Protein AF-A0A928LCC8-F1 (afdb_monomer_lite)

Sequence (93 aa):
MKRKITLAYTAKQTAAEFYRHSEIKGLAEATLKGYRNYLDNFVEWFGADISVEEITTSVLEEYMMFKRKQGVKPVSLWALAGQVLVQLCWRQV

Secondary structure (DSSP, 8-state):
---------BHHHHHHHHHHHHHHTT--HHHHHHHHHHHHHHHHHH-TTSBGGG--HHHHHHHHHHHHHTT--HHHHHHHHHHHHHHHSTT--

Structure (mmCIF, N/CA/C/O backbone):
data_AF-A0A928LCC8-F1
#
_entry.id   AF-A0A928LCC8-F1
#
loop_
_atom_site.group_PDB
_atom_site.id
_atom_site.type_symbol
_atom_site.label_atom_id
_atom_site.label_alt_id
_atom_site.label_comp_id
_atom_site.label_asym_id
_atom_site.label_entity_id
_atom_site.label_seq_id
_atom_site.pdbx_PDB_ins_code
_atom_site.Cartn_x
_atom_site.Cartn_y
_atom_site.Cartn_z
_atom_site.occupancy
_atom_site.B_iso_or_equiv
_atom_site.auth_seq_id
_atom_site.auth_comp_id
_atom_site.auth_asym_id
_atom_site.auth_atom_id
_atom_site.pdbx_PDB_model_num
ATOM 1 N N . MET A 1 1 ? -30.424 5.552 -22.530 1.00 36.97 1 MET A N 1
ATOM 2 C CA . MET A 1 1 ? -29.429 5.821 -21.465 1.00 36.97 1 MET A CA 1
ATOM 3 C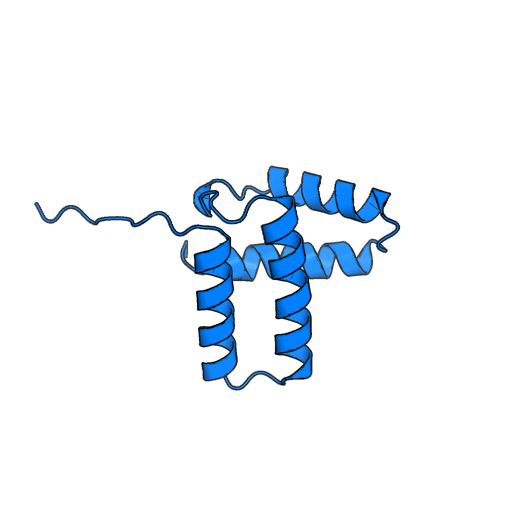 C . MET A 1 1 ? -28.514 4.612 -21.324 1.00 36.97 1 MET A C 1
ATOM 5 O O . MET A 1 1 ? -28.972 3.578 -20.856 1.00 36.97 1 MET A O 1
ATOM 9 N N . LYS A 1 2 ? -27.250 4.695 -21.759 1.00 35.81 2 LYS A N 1
ATOM 10 C CA . LYS A 1 2 ? -26.258 3.657 -21.438 1.00 35.81 2 LYS A CA 1
ATOM 11 C C . LYS A 1 2 ? -25.850 3.874 -19.981 1.00 35.81 2 LYS A C 1
ATOM 13 O O . LYS A 1 2 ? -25.218 4.883 -19.685 1.00 35.81 2 LYS A O 1
ATOM 18 N N . ARG A 1 3 ? -26.258 2.990 -19.066 1.00 34.09 3 ARG A N 1
ATOM 19 C CA . ARG A 1 3 ? -25.704 2.989 -17.706 1.00 34.09 3 ARG A CA 1
ATOM 20 C C . ARG A 1 3 ? -24.206 2.715 -17.858 1.00 34.09 3 ARG A C 1
ATOM 22 O O . ARG A 1 3 ? -23.840 1.641 -18.328 1.00 34.09 3 ARG A O 1
ATOM 29 N N . LYS A 1 4 ? -23.348 3.692 -17.539 1.00 36.75 4 LYS A N 1
ATOM 30 C CA . LYS A 1 4 ? -21.933 3.418 -17.267 1.00 36.75 4 LYS A CA 1
ATOM 31 C C . LYS A 1 4 ? -21.951 2.481 -16.065 1.00 36.75 4 LYS A C 1
ATOM 33 O O . LYS A 1 4 ? -22.280 2.908 -14.965 1.00 36.75 4 LYS A O 1
ATOM 38 N N . ILE A 1 5 ? -21.721 1.195 -16.300 1.00 38.59 5 ILE A N 1
ATOM 39 C CA . ILE A 1 5 ? -21.434 0.263 -15.219 1.00 38.59 5 ILE A CA 1
ATOM 40 C C . ILE A 1 5 ? 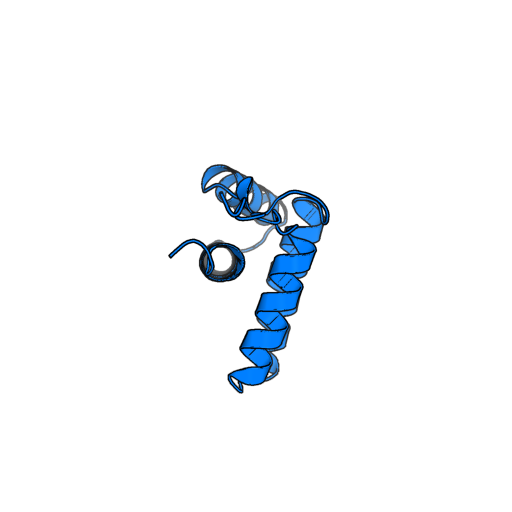-20.036 0.660 -14.756 1.00 38.59 5 ILE A C 1
ATOM 42 O O . ILE A 1 5 ? -19.042 0.264 -15.359 1.00 38.59 5 ILE A O 1
ATOM 46 N N . THR A 1 6 ? -19.957 1.530 -13.755 1.00 46.19 6 THR A N 1
ATOM 47 C CA . THR A 1 6 ? -18.725 1.695 -12.994 1.00 46.19 6 THR A CA 1
ATOM 48 C C . THR A 1 6 ? -18.617 0.419 -12.169 1.00 46.19 6 THR A C 1
ATOM 50 O O . THR A 1 6 ? -19.239 0.297 -11.120 1.00 46.19 6 THR A O 1
ATOM 53 N N . LEU A 1 7 ? -17.965 -0.609 -12.717 1.00 52.03 7 LEU A N 1
ATOM 54 C CA . LEU A 1 7 ? -17.558 -1.758 -11.915 1.00 52.03 7 LEU A CA 1
ATOM 55 C C . LEU A 1 7 ? -16.594 -1.194 -10.872 1.00 52.03 7 LEU A C 1
ATOM 57 O O . LEU A 1 7 ? -15.506 -0.754 -11.238 1.00 52.03 7 LEU A O 1
ATOM 61 N N . ALA A 1 8 ? -17.024 -1.126 -9.615 1.00 64.38 8 ALA A N 1
ATOM 62 C CA . ALA A 1 8 ? -16.133 -0.799 -8.515 1.00 64.38 8 ALA A CA 1
ATOM 63 C C . ALA A 1 8 ? -15.077 -1.911 -8.453 1.00 64.38 8 ALA A C 1
ATOM 65 O O . ALA A 1 8 ? -15.405 -3.068 -8.185 1.00 64.38 8 ALA A O 1
ATOM 66 N N . TYR A 1 9 ? -13.835 -1.588 -8.811 1.00 76.56 9 TYR A N 1
ATOM 67 C CA . TYR A 1 9 ? -12.734 -2.546 -8.761 1.00 76.56 9 TYR A CA 1
ATOM 68 C C . TYR A 1 9 ? -12.363 -2.793 -7.303 1.00 76.56 9 TYR A C 1
ATOM 70 O O . TYR A 1 9 ? -12.260 -1.849 -6.518 1.00 76.56 9 TYR A O 1
ATOM 78 N N . THR A 1 10 ? -12.128 -4.052 -6.941 1.00 85.31 10 THR A N 1
ATOM 79 C CA . THR A 1 10 ? -11.604 -4.365 -5.609 1.00 85.31 10 THR A CA 1
ATOM 80 C C . THR A 1 10 ? -10.124 -4.004 -5.509 1.00 85.31 10 THR A C 1
ATOM 82 O O . THR A 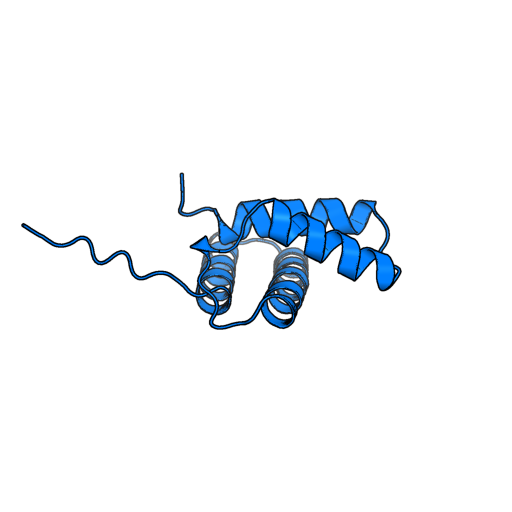1 10 ? -9.420 -3.926 -6.522 1.00 85.31 10 THR A O 1
ATOM 85 N N . ALA A 1 11 ? -9.613 -3.827 -4.290 1.00 80.00 11 ALA A N 1
ATOM 86 C CA . ALA A 1 11 ? -8.193 -3.571 -4.050 1.00 80.00 11 ALA A CA 1
ATOM 87 C C . ALA A 1 11 ? -7.291 -4.629 -4.724 1.00 80.00 11 ALA A C 1
ATOM 89 O O . ALA A 1 11 ? -6.298 -4.284 -5.370 1.00 80.00 11 ALA A O 1
ATOM 90 N N . LYS A 1 12 ? -7.687 -5.910 -4.675 1.00 84.50 12 LYS A N 1
ATOM 91 C CA . LYS A 1 12 ? -6.983 -7.011 -5.352 1.00 84.50 12 LYS A CA 1
ATOM 92 C C . LYS A 1 12 ? -7.005 -6.888 -6.877 1.00 84.50 12 LYS A C 1
ATOM 94 O O . LYS A 1 12 ? -5.981 -7.110 -7.523 1.00 84.50 12 LYS A O 1
ATOM 99 N N . GLN A 1 13 ? -8.156 -6.560 -7.464 1.00 84.12 13 GLN A N 1
ATOM 100 C CA . GLN A 1 13 ? -8.277 -6.409 -8.918 1.00 84.12 13 GLN A CA 1
ATOM 101 C C . GLN A 1 13 ? -7.447 -5.226 -9.421 1.00 84.12 13 GLN A C 1
ATOM 103 O O . GLN A 1 13 ? -6.736 -5.356 -10.417 1.00 84.12 13 GLN A O 1
ATOM 108 N N . THR A 1 14 ? -7.477 -4.106 -8.701 1.00 80.38 14 THR A N 1
ATOM 109 C CA . THR A 1 14 ? -6.692 -2.915 -9.036 1.00 80.38 14 THR A CA 1
ATOM 110 C C . THR A 1 14 ? -5.190 -3.189 -8.938 1.00 80.38 14 THR A C 1
ATOM 112 O O . THR A 1 14 ? -4.444 -2.833 -9.851 1.00 80.38 14 THR A O 1
ATOM 115 N N . ALA A 1 15 ? -4.736 -3.892 -7.893 1.00 81.44 15 ALA A N 1
ATOM 116 C CA . ALA A 1 15 ? -3.335 -4.296 -7.774 1.00 81.44 15 ALA A CA 1
ATOM 117 C C . ALA A 1 15 ? -2.894 -5.191 -8.950 1.00 81.44 15 ALA A C 1
ATOM 119 O O . ALA A 1 15 ? -1.857 -4.945 -9.566 1.00 81.44 15 ALA A O 1
ATOM 120 N N . ALA A 1 16 ? -3.712 -6.180 -9.330 1.00 83.69 16 ALA A N 1
ATOM 121 C CA . ALA A 1 16 ? -3.432 -7.059 -10.467 1.00 83.69 16 ALA A CA 1
ATOM 122 C C . ALA A 1 16 ? -3.338 -6.299 -11.804 1.00 83.69 16 ALA A C 1
ATOM 124 O O . ALA A 1 16 ? -2.425 -6.542 -12.599 1.00 83.69 16 ALA A O 1
ATOM 125 N N . GLU A 1 17 ? -4.251 -5.357 -12.054 1.00 80.88 17 GLU A N 1
ATOM 126 C CA . GLU A 1 17 ? -4.209 -4.516 -13.254 1.00 80.88 17 GLU A CA 1
ATOM 127 C C . GLU A 1 17 ? -2.966 -3.623 -13.293 1.00 80.88 17 GLU A C 1
ATOM 129 O O . GLU A 1 17 ? -2.347 -3.481 -14.353 1.00 80.88 17 GLU A O 1
ATOM 134 N N . PHE A 1 18 ? -2.572 -3.061 -12.148 1.00 78.94 18 PHE A N 1
ATOM 135 C CA . PHE A 1 18 ? -1.365 -2.254 -12.034 1.00 78.94 18 PHE A CA 1
ATOM 136 C C . PHE A 1 18 ? -0.100 -3.054 -12.383 1.00 78.94 18 PHE A C 1
ATOM 138 O O . PHE A 1 18 ? 0.755 -2.553 -13.124 1.00 78.94 18 PHE A O 1
ATOM 145 N N . TYR A 1 19 ? 0.015 -4.306 -11.919 1.00 79.81 19 TYR A N 1
ATOM 146 C CA . TYR A 1 19 ? 1.143 -5.169 -12.289 1.00 79.81 19 TYR A CA 1
ATOM 147 C C . TYR A 1 19 ? 1.195 -5.418 -13.784 1.00 79.81 19 TYR A C 1
ATOM 149 O O . TYR A 1 19 ? 2.227 -5.163 -14.401 1.00 79.81 19 TYR A O 1
ATOM 157 N N . ARG A 1 20 ? 0.067 -5.824 -14.373 1.00 81.38 20 ARG A N 1
ATOM 158 C CA . ARG A 1 20 ? -0.016 -6.084 -15.812 1.00 81.38 20 ARG A CA 1
ATOM 159 C C . ARG A 1 20 ? 0.408 -4.859 -16.627 1.00 81.38 20 ARG A C 1
ATOM 161 O O . ARG A 1 20 ? 1.126 -4.979 -17.613 1.00 81.38 20 ARG A O 1
ATOM 168 N N . HIS A 1 21 ? -0.020 -3.666 -16.216 1.00 78.62 21 HIS A N 1
ATOM 169 C CA . HIS A 1 21 ? 0.359 -2.415 -16.881 1.00 78.62 21 HIS A CA 1
ATOM 170 C C . HIS A 1 21 ? 1.851 -2.099 -16.740 1.00 78.62 21 HIS A C 1
ATOM 172 O O . HIS A 1 21 ? 2.491 -1.645 -17.687 1.00 78.62 21 HIS A O 1
ATOM 178 N N . SER A 1 22 ? 2.415 -2.354 -15.563 1.00 77.62 22 SER A N 1
ATOM 179 C CA . SER A 1 22 ? 3.833 -2.139 -15.274 1.00 77.62 22 SER A CA 1
ATOM 180 C C . SER A 1 22 ? 4.741 -3.103 -16.044 1.00 77.62 22 SER A C 1
ATOM 182 O O . SER A 1 22 ? 5.805 -2.696 -16.512 1.00 77.62 22 SER A O 1
ATOM 184 N N . GLU A 1 23 ? 4.300 -4.348 -16.234 1.00 78.94 23 GLU A N 1
ATOM 185 C CA . GLU A 1 23 ? 4.959 -5.336 -17.096 1.00 78.94 23 GLU A CA 1
ATOM 186 C C . GLU A 1 23 ? 4.951 -4.884 -18.562 1.00 78.94 23 GLU A C 1
ATOM 188 O O . GLU A 1 23 ? 5.997 -4.876 -19.206 1.00 78.94 23 GLU A O 1
ATOM 193 N N . ILE A 1 24 ? 3.806 -4.411 -19.074 1.00 78.75 24 ILE A N 1
ATOM 194 C CA . ILE A 1 24 ? 3.685 -3.883 -20.448 1.00 78.75 24 ILE A CA 1
ATOM 195 C C . ILE A 1 24 ? 4.611 -2.678 -20.675 1.00 78.75 24 ILE A C 1
ATOM 197 O O . ILE A 1 24 ? 5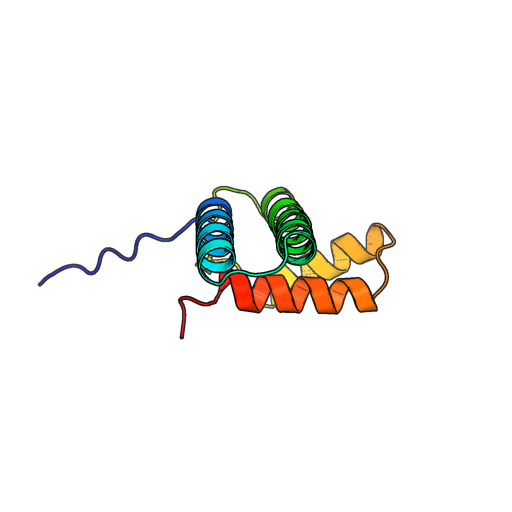.164 -2.514 -21.761 1.00 78.75 24 ILE A O 1
ATOM 201 N N . LYS A 1 25 ? 4.807 -1.838 -19.653 1.00 77.19 25 LYS A N 1
ATOM 202 C CA . LYS A 1 25 ? 5.724 -0.689 -19.705 1.00 77.19 25 LYS A CA 1
ATOM 203 C C . LYS A 1 25 ? 7.208 -1.066 -19.637 1.00 77.19 25 LYS A C 1
ATOM 205 O O . LYS A 1 25 ? 8.045 -0.173 -19.753 1.00 77.19 25 LYS A O 1
ATOM 210 N N . GLY A 1 26 ? 7.542 -2.342 -19.444 1.00 82.69 26 GLY A N 1
ATOM 211 C CA . GLY A 1 26 ? 8.925 -2.814 -19.408 1.00 82.69 26 GLY A CA 1
ATOM 212 C C . GLY A 1 26 ? 9.704 -2.340 -18.181 1.00 82.69 26 GLY A C 1
ATOM 213 O O . GLY A 1 26 ? 10.907 -2.099 -18.278 1.00 82.69 26 GLY A O 1
ATOM 214 N N . LEU A 1 27 ? 9.039 -2.160 -17.033 1.00 80.88 27 LEU A N 1
ATOM 215 C CA . LEU A 1 27 ? 9.748 -1.826 -15.796 1.00 80.88 27 LEU A CA 1
ATOM 216 C C . LEU A 1 27 ? 10.683 -2.964 -15.372 1.00 80.88 27 LEU A C 1
ATOM 218 O O . LEU A 1 27 ? 10.402 -4.140 -15.596 1.00 80.88 27 LEU A O 1
ATOM 222 N N . ALA A 1 28 ? 11.787 -2.605 -14.714 1.00 86.94 28 ALA A N 1
ATOM 223 C CA . ALA A 1 28 ? 12.756 -3.575 -14.222 1.00 86.94 28 ALA A CA 1
ATOM 224 C C . ALA A 1 28 ? 12.109 -4.563 -13.235 1.00 86.94 28 ALA A C 1
ATOM 226 O O . ALA A 1 28 ? 11.309 -4.177 -12.380 1.00 86.94 28 ALA A O 1
ATOM 227 N N . GLU A 1 29 ? 12.517 -5.830 -13.290 1.00 84.44 29 GLU A N 1
ATOM 228 C CA . GLU A 1 29 ? 11.953 -6.899 -12.455 1.00 84.44 29 GLU A CA 1
ATOM 229 C C . GLU A 1 29 ? 12.069 -6.598 -10.952 1.00 84.44 29 GLU A C 1
ATOM 231 O O . GLU A 1 29 ? 11.124 -6.801 -10.191 1.00 84.44 29 GLU A O 1
ATOM 236 N N . ALA A 1 30 ? 13.196 -6.024 -10.519 1.00 80.56 30 ALA A N 1
ATOM 237 C CA . ALA A 1 30 ? 13.389 -5.599 -9.133 1.00 80.56 30 ALA A CA 1
ATOM 238 C C . ALA A 1 30 ? 12.350 -4.549 -8.691 1.00 80.56 30 ALA A C 1
ATOM 240 O O . ALA A 1 30 ? 11.866 -4.587 -7.558 1.00 80.56 30 ALA A O 1
ATOM 241 N N . THR A 1 31 ? 11.970 -3.642 -9.592 1.00 80.44 31 THR A N 1
ATOM 242 C CA . THR A 1 31 ? 10.932 -2.632 -9.358 1.00 80.44 31 THR A CA 1
ATOM 243 C C . THR A 1 31 ? 9.552 -3.279 -9.278 1.00 80.44 31 THR A C 1
ATOM 245 O O . THR A 1 31 ? 8.814 -3.009 -8.332 1.00 80.44 31 THR A O 1
ATOM 248 N N . LEU A 1 32 ? 9.231 -4.187 -10.206 1.00 78.88 32 LEU A N 1
ATOM 249 C CA . LEU A 1 32 ? 7.977 -4.950 -10.194 1.00 78.88 32 LEU A CA 1
ATOM 250 C C . LEU A 1 32 ? 7.824 -5.767 -8.907 1.00 78.88 32 LEU A C 1
ATOM 252 O O . LEU A 1 32 ? 6.753 -5.778 -8.305 1.00 78.88 32 LEU A O 1
ATOM 256 N N . LYS A 1 33 ? 8.907 -6.397 -8.439 1.00 83.44 33 LYS A N 1
ATOM 257 C CA . LYS A 1 33 ? 8.941 -7.143 -7.176 1.00 83.44 33 LYS A CA 1
ATOM 258 C C . LYS A 1 33 ? 8.706 -6.239 -5.965 1.00 83.44 33 LYS A C 1
ATOM 260 O O . LYS A 1 33 ? 7.977 -6.621 -5.052 1.00 83.44 33 LYS A O 1
ATOM 265 N N . GLY A 1 34 ? 9.295 -5.042 -5.961 1.00 81.56 34 GLY A N 1
ATOM 266 C CA . GLY A 1 34 ? 9.043 -4.035 -4.930 1.00 81.56 34 GLY A CA 1
ATOM 267 C C . GLY A 1 34 ? 7.566 -3.646 -4.879 1.00 81.56 34 GLY A C 1
ATOM 268 O O . GLY A 1 34 ? 6.942 -3.736 -3.824 1.00 81.56 34 GLY A O 1
ATOM 269 N N .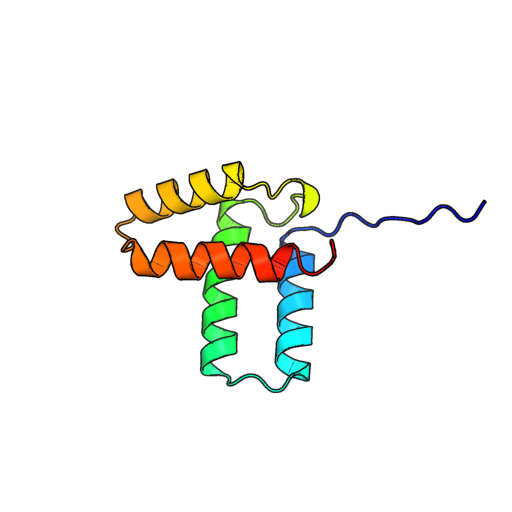 TYR A 1 35 ? 6.984 -3.314 -6.033 1.00 79.19 35 TYR A N 1
ATOM 270 C CA . TYR A 1 35 ? 5.557 -3.013 -6.138 1.00 79.19 35 TYR A CA 1
ATOM 271 C C . TYR A 1 35 ? 4.686 -4.187 -5.707 1.00 79.19 35 TYR A C 1
ATOM 273 O O . TYR A 1 35 ? 3.667 -3.964 -5.056 1.00 79.19 35 TYR A O 1
ATOM 281 N N . ARG A 1 36 ? 5.085 -5.427 -6.037 1.00 82.31 36 ARG A N 1
ATOM 282 C CA . ARG A 1 36 ? 4.392 -6.651 -5.610 1.00 82.31 36 ARG A CA 1
ATOM 283 C C . ARG A 1 36 ? 4.233 -6.692 -4.108 1.00 82.31 36 ARG A C 1
ATOM 285 O O . ARG A 1 36 ? 3.127 -6.643 -3.586 1.00 82.31 36 ARG A O 1
ATOM 292 N N . ASN A 1 37 ? 5.365 -6.628 -3.428 1.00 83.56 37 ASN A N 1
ATOM 293 C CA . ASN A 1 37 ? 5.384 -6.656 -1.980 1.00 83.56 37 ASN A CA 1
ATOM 294 C C . ASN A 1 37 ? 4.576 -5.509 -1.363 1.00 83.56 37 ASN A C 1
ATOM 296 O O . ASN A 1 37 ? 3.909 -5.721 -0.356 1.00 83.56 37 ASN A O 1
ATOM 300 N N . TYR A 1 38 ? 4.627 -4.296 -1.914 1.00 80.44 38 TYR A N 1
ATOM 301 C CA . TYR A 1 38 ? 3.936 -3.159 -1.308 1.00 80.44 38 TYR A CA 1
ATOM 302 C C . TYR A 1 38 ? 2.415 -3.218 -1.435 1.00 80.44 38 TYR A C 1
ATOM 304 O O . TYR A 1 38 ? 1.742 -2.999 -0.424 1.00 80.44 38 TYR A O 1
ATOM 312 N N . LEU A 1 39 ? 1.875 -3.536 -2.619 1.00 81.38 39 LEU A N 1
ATOM 313 C CA . LEU A 1 39 ? 0.421 -3.637 -2.766 1.00 81.38 39 LEU A CA 1
ATOM 314 C C . LEU A 1 39 ? -0.107 -4.917 -2.125 1.00 81.38 39 LEU A C 1
ATOM 316 O O . LEU A 1 39 ? -1.135 -4.829 -1.475 1.00 81.38 39 LEU A O 1
ATOM 320 N N . ASP A 1 40 ? 0.592 -6.055 -2.196 1.00 85.06 40 ASP A N 1
ATOM 321 C CA . ASP A 1 40 ? 0.132 -7.288 -1.534 1.00 85.06 40 ASP A CA 1
ATOM 322 C C . ASP A 1 40 ? -0.007 -7.079 -0.016 1.00 85.06 40 ASP A C 1
ATOM 324 O O . ASP A 1 40 ? -1.052 -7.378 0.557 1.00 85.06 40 ASP A O 1
ATOM 328 N N . ASN A 1 41 ? 0.989 -6.451 0.624 1.00 86.00 41 ASN A N 1
ATOM 329 C CA . ASN A 1 41 ? 0.926 -6.100 2.048 1.00 86.00 41 ASN A CA 1
ATOM 330 C C . ASN A 1 41 ? -0.218 -5.131 2.381 1.00 86.00 41 ASN A C 1
ATOM 332 O O . ASN A 1 41 ? -0.781 -5.191 3.475 1.00 86.00 41 ASN A O 1
ATOM 336 N N . PHE A 1 42 ? -0.510 -4.188 1.482 1.00 85.62 42 PHE A N 1
ATOM 337 C CA . PHE A 1 42 ? -1.603 -3.240 1.678 1.00 85.62 42 PHE A CA 1
ATOM 338 C C . PHE A 1 42 ? -2.959 -3.925 1.502 1.00 85.62 42 PHE A C 1
ATOM 340 O O . PHE A 1 42 ? -3.823 -3.763 2.350 1.00 85.62 42 PHE A O 1
ATOM 347 N N . VAL A 1 43 ? -3.127 -4.718 0.444 1.00 86.31 43 VAL A N 1
ATOM 348 C CA . VAL A 1 43 ? -4.349 -5.466 0.123 1.00 86.31 43 VAL A CA 1
ATOM 349 C C . VAL A 1 43 ? -4.673 -6.480 1.222 1.00 86.31 43 VAL A C 1
ATOM 351 O O . VAL A 1 43 ? -5.838 -6.633 1.574 1.00 86.31 43 VAL A O 1
ATOM 354 N N . GLU A 1 44 ? -3.663 -7.136 1.796 1.00 89.94 44 GLU A N 1
ATOM 355 C CA . GLU A 1 44 ? -3.831 -8.046 2.934 1.00 89.94 44 GLU A CA 1
ATOM 356 C C . GLU A 1 44 ? -4.322 -7.314 4.192 1.00 89.94 44 GLU A C 1
ATOM 358 O O . GLU A 1 44 ? -5.214 -7.805 4.878 1.00 89.94 44 GLU A O 1
ATOM 363 N N . TRP A 1 45 ? -3.772 -6.131 4.482 1.00 90.06 45 TRP A N 1
ATOM 364 C CA . TRP A 1 45 ? -4.177 -5.325 5.637 1.00 90.06 45 TRP A CA 1
ATOM 365 C C . TRP A 1 45 ? -5.549 -4.664 5.451 1.00 90.06 45 TRP A C 1
ATOM 367 O O . TRP A 1 45 ? -6.359 -4.664 6.374 1.00 90.06 45 TRP A O 1
ATOM 377 N N . PHE A 1 46 ? -5.791 -4.087 4.274 1.00 87.06 46 PHE A N 1
ATOM 378 C CA . PHE A 1 46 ? -6.999 -3.332 3.959 1.00 87.06 46 PHE A CA 1
ATOM 379 C C . PHE A 1 46 ? -8.190 -4.264 3.739 1.00 87.06 46 PHE A C 1
ATOM 381 O O . PHE A 1 46 ? -9.267 -4.010 4.257 1.00 87.06 46 PHE A O 1
ATOM 388 N N . GLY A 1 47 ? -7.980 -5.369 3.021 1.00 87.50 47 GLY A N 1
ATOM 389 C CA . GLY A 1 47 ? -9.015 -6.319 2.629 1.00 87.50 47 GLY A CA 1
ATOM 390 C C . GLY A 1 47 ? -9.104 -6.450 1.110 1.00 87.50 47 GLY A C 1
ATOM 391 O O . GLY A 1 47 ? -9.352 -5.484 0.389 1.00 87.50 47 GLY A O 1
ATOM 392 N N . ALA A 1 48 ? -8.926 -7.674 0.610 1.00 85.00 48 ALA A N 1
ATOM 393 C CA . ALA A 1 48 ? -8.814 -7.952 -0.823 1.00 85.00 48 ALA A CA 1
ATOM 394 C C . ALA A 1 48 ? -10.059 -7.591 -1.646 1.00 85.00 48 ALA A C 1
ATOM 396 O O . ALA A 1 48 ? -9.932 -7.181 -2.805 1.00 85.00 48 ALA A O 1
ATOM 397 N N . ASP A 1 49 ? -11.233 -7.744 -1.039 1.00 86.94 49 ASP A N 1
ATOM 398 C CA . ASP A 1 49 ? -12.533 -7.580 -1.688 1.00 86.94 49 ASP A CA 1
ATOM 399 C C . ASP A 1 49 ? -13.168 -6.208 -1.418 1.00 86.94 49 ASP A C 1
ATOM 401 O O . ASP A 1 49 ? -14.258 -5.930 -1.915 1.00 86.94 49 ASP A O 1
ATOM 405 N N . ILE A 1 50 ? -12.482 -5.334 -0.670 1.00 84.19 50 ILE A N 1
ATOM 406 C CA . ILE A 1 50 ? -12.940 -3.963 -0.432 1.00 84.19 50 ILE A CA 1
ATOM 407 C C . ILE A 1 50 ? -12.771 -3.138 -1.708 1.00 84.19 50 ILE A C 1
ATOM 409 O O . ILE A 1 50 ? -11.805 -3.308 -2.465 1.00 84.19 50 ILE A O 1
ATOM 413 N N . SER A 1 51 ? -13.732 -2.247 -1.955 1.00 84.56 51 SER A N 1
ATOM 414 C CA . SER A 1 51 ? -13.705 -1.332 -3.092 1.00 84.56 51 SER A CA 1
ATOM 415 C C . SER A 1 51 ? -12.493 -0.405 -3.022 1.00 84.56 51 SER A C 1
ATOM 417 O O . SER A 1 51 ? -12.184 0.172 -1.981 1.00 84.56 51 SER A O 1
ATOM 419 N N . VAL A 1 52 ? -11.832 -0.194 -4.161 1.00 78.56 52 VAL A N 1
ATOM 420 C CA . VAL A 1 52 ? -10.735 0.778 -4.279 1.00 78.56 52 VAL A CA 1
ATOM 421 C C . VAL A 1 52 ? -11.198 2.213 -3.986 1.00 78.56 52 VAL A C 1
ATOM 423 O O . VAL A 1 52 ? -10.395 3.047 -3.583 1.00 78.56 52 VAL A O 1
ATOM 426 N N . GLU A 1 53 ? -12.492 2.506 -4.147 1.00 81.69 53 GLU A N 1
ATOM 427 C CA . GLU A 1 53 ? -13.073 3.825 -3.853 1.00 81.69 53 GLU A CA 1
ATOM 428 C C . GLU A 1 53 ? -13.067 4.158 -2.354 1.00 81.69 53 GLU A C 1
ATOM 430 O O . GLU A 1 53 ? -13.145 5.325 -1.980 1.00 81.69 53 GLU A O 1
ATOM 435 N N . GLU A 1 54 ? -12.932 3.148 -1.494 1.00 82.75 54 GLU A N 1
ATOM 436 C CA . GLU A 1 54 ? -12.822 3.326 -0.044 1.00 82.75 54 GLU A CA 1
ATOM 437 C C . GLU A 1 54 ? -11.392 3.688 0.393 1.00 82.75 54 GLU A C 1
ATOM 439 O O . GLU A 1 54 ? -11.164 4.059 1.546 1.00 82.75 54 GLU A O 1
ATOM 444 N N . ILE A 1 55 ? -10.416 3.633 -0.522 1.00 79.31 55 ILE A N 1
ATOM 445 C CA . ILE A 1 55 ? -9.033 4.027 -0.249 1.00 79.31 55 ILE A CA 1
ATOM 446 C C . ILE A 1 55 ? -8.948 5.553 -0.238 1.00 79.31 55 ILE A C 1
ATOM 448 O O . ILE A 1 55 ? -8.776 6.214 -1.262 1.00 79.31 55 ILE A O 1
ATOM 452 N N . THR A 1 56 ? -9.054 6.115 0.960 1.00 81.12 56 THR A N 1
ATOM 453 C CA . THR A 1 56 ? -8.892 7.549 1.219 1.00 81.12 56 THR A CA 1
ATOM 454 C C . THR A 1 56 ? -7.503 7.864 1.772 1.00 81.12 56 THR A C 1
ATOM 456 O O . THR A 1 56 ? -6.765 6.980 2.209 1.00 81.12 56 THR A O 1
ATOM 459 N N . THR A 1 57 ? -7.154 9.151 1.836 1.00 78.94 57 THR A N 1
ATOM 460 C CA . THR A 1 57 ? -5.941 9.607 2.534 1.00 78.94 57 THR A CA 1
ATOM 461 C C . THR A 1 57 ? -5.895 9.118 3.986 1.00 78.94 57 THR A C 1
ATOM 463 O O . THR A 1 57 ? -4.846 8.662 4.429 1.00 78.94 57 THR A O 1
ATOM 466 N N . SER A 1 58 ? -7.032 9.114 4.696 1.00 83.25 58 SER A N 1
ATOM 467 C CA . SER A 1 58 ? -7.120 8.629 6.086 1.00 83.25 58 SER A CA 1
ATOM 468 C C . SER A 1 58 ? -6.753 7.150 6.206 1.00 83.25 58 SER A C 1
ATOM 470 O O . SER A 1 58 ? -5.954 6.775 7.058 1.00 83.25 58 SER A O 1
ATOM 472 N N . VAL A 1 59 ? -7.260 6.307 5.300 1.00 85.00 59 VAL A N 1
ATOM 473 C CA . VAL A 1 59 ? -6.932 4.868 5.263 1.00 85.00 59 VAL A CA 1
ATOM 474 C C . VAL A 1 59 ? -5.428 4.648 5.094 1.00 85.00 59 VAL A C 1
ATOM 476 O O . VAL A 1 59 ? -4.836 3.748 5.690 1.00 85.00 59 VAL A O 1
ATOM 479 N N . LEU A 1 60 ? -4.776 5.489 4.296 1.00 82.00 60 LEU A N 1
ATOM 480 C CA . LEU A 1 60 ? -3.340 5.390 4.059 1.00 82.00 60 LEU A CA 1
ATOM 481 C C . LEU A 1 60 ? -2.524 5.887 5.251 1.00 82.00 60 LEU A C 1
ATOM 483 O O . LEU A 1 60 ? -1.484 5.308 5.559 1.00 82.00 60 LEU A O 1
ATOM 487 N N . GLU A 1 61 ? -2.994 6.917 5.950 1.00 83.62 61 GLU A N 1
ATOM 488 C CA . GLU A 1 61 ? -2.408 7.365 7.214 1.00 83.62 61 GLU A CA 1
ATOM 489 C C . GLU A 1 61 ? -2.506 6.280 8.293 1.00 83.62 61 GLU A C 1
ATOM 491 O O . GLU A 1 61 ? -1.511 5.982 8.962 1.00 83.62 61 GLU A O 1
ATOM 496 N N . GLU A 1 62 ? -3.656 5.612 8.401 1.00 88.94 62 GLU A N 1
ATOM 497 C CA . GLU A 1 62 ? -3.858 4.467 9.291 1.00 88.94 62 GLU A CA 1
ATOM 498 C C . GLU A 1 62 ? -2.911 3.313 8.952 1.00 88.94 62 GLU A C 1
ATOM 500 O O . GLU A 1 62 ? -2.251 2.759 9.840 1.00 88.94 62 GLU A O 1
ATOM 505 N N . TYR A 1 63 ? -2.762 2.999 7.664 1.00 86.44 63 TYR A N 1
ATOM 506 C CA . TYR A 1 63 ? -1.823 1.982 7.205 1.00 86.44 63 TYR A CA 1
ATOM 507 C C . TYR A 1 63 ? -0.366 2.343 7.529 1.00 86.44 63 TYR A C 1
ATOM 509 O O . TYR A 1 63 ? 0.405 1.505 8.013 1.00 86.44 63 TYR A O 1
ATOM 517 N N . MET A 1 64 ? 0.028 3.605 7.331 1.00 84.94 64 MET A N 1
ATOM 518 C CA . MET A 1 64 ? 1.361 4.090 7.701 1.00 84.94 64 MET A CA 1
ATOM 519 C C . MET A 1 64 ? 1.597 3.985 9.209 1.00 84.94 64 MET A C 1
ATOM 521 O O . MET A 1 64 ? 2.671 3.551 9.637 1.00 84.94 64 MET A O 1
ATOM 525 N N . MET A 1 65 ? 0.602 4.329 10.029 1.00 88.06 65 MET A N 1
ATOM 526 C CA . MET A 1 65 ? 0.671 4.160 11.480 1.00 88.06 65 MET A CA 1
ATOM 527 C C . MET A 1 65 ? 0.812 2.688 11.877 1.00 88.06 65 MET A C 1
ATOM 529 O O . MET A 1 65 ? 1.633 2.368 12.740 1.00 88.06 65 MET A O 1
ATOM 533 N N . PHE A 1 66 ? 0.062 1.788 11.239 1.00 88.88 66 PHE A N 1
ATOM 534 C CA . PHE A 1 66 ? 0.168 0.346 11.447 1.00 88.88 66 PHE A CA 1
ATOM 535 C C . PHE A 1 66 ? 1.584 -0.165 11.143 1.00 88.88 66 PHE A C 1
ATOM 537 O O . PHE A 1 66 ? 2.215 -0.791 11.997 1.00 88.88 66 PHE A O 1
ATOM 544 N N . LYS A 1 67 ? 2.145 0.177 9.978 1.00 85.56 67 LYS A N 1
ATOM 545 C CA . LYS A 1 67 ? 3.510 -0.224 9.600 1.00 85.56 67 LYS A CA 1
ATOM 546 C C . LYS A 1 67 ? 4.583 0.417 10.487 1.00 85.56 67 LYS A C 1
ATOM 548 O O . LYS A 1 67 ? 5.577 -0.234 10.811 1.00 85.56 67 LYS A O 1
ATOM 553 N N . ARG A 1 68 ? 4.370 1.645 10.970 1.00 84.81 68 ARG A N 1
ATOM 554 C CA . ARG A 1 68 ? 5.251 2.278 11.966 1.00 84.81 68 ARG A CA 1
ATOM 555 C C . ARG A 1 68 ? 5.277 1.495 13.279 1.00 84.81 68 ARG A C 1
ATOM 557 O O . ARG A 1 68 ? 6.355 1.307 13.838 1.00 84.81 68 ARG A O 1
ATOM 564 N N . LYS A 1 69 ? 4.127 1.000 13.754 1.00 88.69 69 LYS A N 1
ATOM 565 C CA . LYS A 1 69 ? 4.057 0.122 14.939 1.00 88.69 69 LYS A CA 1
ATOM 566 C C . LYS A 1 69 ? 4.787 -1.211 14.725 1.00 88.69 69 LYS A C 1
ATOM 568 O O . LYS A 1 69 ? 5.303 -1.765 15.686 1.00 88.69 69 LYS A O 1
ATOM 573 N N . GLN A 1 70 ? 4.896 -1.684 13.481 1.00 86.19 70 GLN A N 1
ATOM 574 C CA . GLN A 1 70 ? 5.704 -2.855 13.105 1.00 86.19 70 GLN A CA 1
ATOM 575 C C . GLN A 1 70 ? 7.211 -2.554 12.952 1.00 86.19 70 GLN A C 1
ATOM 577 O O . GLN A 1 70 ? 7.976 -3.433 12.566 1.00 86.19 70 GLN A O 1
ATOM 582 N N . GLY A 1 71 ? 7.660 -1.325 13.236 1.00 86.12 71 GLY A N 1
ATOM 583 C CA . GLY A 1 71 ? 9.074 -0.943 13.166 1.00 86.12 71 GLY A CA 1
ATOM 584 C C . GLY A 1 71 ? 9.564 -0.528 11.774 1.00 86.12 71 GLY A C 1
ATOM 585 O O . GLY A 1 71 ? 10.768 -0.362 11.574 1.00 86.12 71 GLY A O 1
ATOM 586 N N . VAL A 1 72 ? 8.664 -0.324 10.805 1.00 82.88 72 VAL A N 1
ATOM 587 C CA . VAL A 1 72 ? 9.041 0.161 9.469 1.00 82.88 72 VAL A CA 1
ATOM 588 C C . VAL A 1 72 ? 9.496 1.622 9.549 1.00 82.88 72 VAL A C 1
ATOM 590 O O . VAL A 1 72 ? 8.824 2.474 10.135 1.00 82.88 72 VAL A O 1
ATOM 593 N N . LYS A 1 73 ? 10.655 1.924 8.948 1.00 78.69 73 LYS A N 1
ATOM 594 C CA . LYS A 1 73 ? 11.243 3.270 8.974 1.00 78.69 73 LYS A CA 1
ATOM 595 C C . LYS A 1 73 ? 10.390 4.273 8.179 1.00 78.69 73 LYS A C 1
ATOM 597 O O . LYS A 1 73 ? 9.908 3.927 7.101 1.00 78.69 73 LYS A O 1
ATOM 602 N N . PRO A 1 74 ? 10.294 5.543 8.618 1.00 61.81 74 PRO A N 1
ATOM 603 C CA . PRO A 1 74 ? 9.474 6.565 7.960 1.00 61.81 74 PRO A CA 1
ATOM 604 C C . PRO A 1 74 ? 9.749 6.757 6.463 1.00 61.81 74 PRO A C 1
ATOM 606 O O . PRO A 1 74 ? 8.812 6.908 5.690 1.00 61.81 74 PRO A O 1
ATOM 609 N N . VAL A 1 75 ? 11.014 6.695 6.026 1.00 62.53 75 VAL A N 1
ATOM 610 C CA . VAL A 1 75 ? 11.375 6.850 4.601 1.00 62.53 75 VAL A CA 1
ATOM 611 C C . VAL A 1 75 ? 10.752 5.756 3.725 1.00 62.53 75 VAL A C 1
ATOM 613 O O . VAL A 1 75 ? 10.333 6.015 2.601 1.00 62.53 75 VAL A O 1
ATOM 616 N N . SER A 1 76 ? 10.634 4.542 4.267 1.00 66.44 76 SER A N 1
ATOM 617 C CA . SER A 1 76 ? 9.990 3.414 3.601 1.00 66.44 76 SER A CA 1
ATOM 618 C C . SER A 1 76 ? 8.471 3.572 3.581 1.00 66.44 76 SER A C 1
ATOM 620 O O . SER A 1 76 ? 7.851 3.132 2.626 1.00 66.44 76 SER A O 1
ATOM 622 N N . LEU A 1 77 ? 7.877 4.241 4.576 1.00 58.97 77 LEU A N 1
ATOM 623 C CA . LEU A 1 77 ? 6.433 4.502 4.644 1.00 58.97 77 LEU A CA 1
ATOM 624 C C . LEU A 1 77 ? 5.973 5.526 3.604 1.00 58.97 77 LEU A C 1
ATOM 626 O O . LEU A 1 77 ? 4.947 5.316 2.970 1.00 58.97 77 LEU A O 1
ATOM 630 N N . TRP A 1 78 ? 6.742 6.593 3.381 1.00 57.59 78 TRP A N 1
ATOM 631 C CA . TRP A 1 78 ? 6.412 7.604 2.369 1.00 57.59 78 TRP A CA 1
ATOM 632 C C . TRP A 1 78 ? 6.539 7.068 0.941 1.00 57.59 78 TRP A C 1
ATOM 634 O O . TRP A 1 78 ? 5.684 7.341 0.100 1.00 57.59 78 TRP A O 1
ATOM 644 N N . ALA A 1 79 ? 7.563 6.248 0.678 1.00 61.69 79 ALA A N 1
ATOM 645 C CA . ALA A 1 79 ? 7.692 5.540 -0.594 1.00 61.69 79 ALA A CA 1
ATOM 646 C C . ALA A 1 79 ? 6.525 4.561 -0.823 1.00 61.69 79 ALA A C 1
ATOM 648 O O . ALA A 1 79 ? 6.022 4.454 -1.937 1.00 61.69 79 ALA A O 1
ATOM 649 N N . LEU A 1 80 ? 6.073 3.889 0.237 1.00 62.53 80 LEU A N 1
ATOM 650 C CA . LEU A 1 80 ? 4.976 2.923 0.230 1.00 62.53 80 LEU A CA 1
ATOM 651 C C . LEU A 1 80 ? 3.612 3.598 0.021 1.00 62.53 80 LEU A C 1
ATOM 653 O O . LEU A 1 80 ? 2.882 3.214 -0.882 1.00 62.53 80 LEU A O 1
ATOM 657 N N . ALA A 1 81 ? 3.292 4.641 0.789 1.00 58.94 81 ALA A N 1
ATOM 658 C CA . ALA A 1 81 ? 2.032 5.375 0.681 1.00 58.94 81 ALA A CA 1
ATOM 659 C C . ALA A 1 81 ? 1.908 6.125 -0.652 1.00 58.94 81 ALA A C 1
ATOM 661 O O . ALA A 1 81 ? 0.858 6.071 -1.289 1.00 58.94 81 ALA A O 1
ATOM 662 N N . GLY A 1 82 ? 2.992 6.760 -1.115 1.00 60.56 82 GLY A N 1
ATOM 663 C CA . GLY A 1 82 ? 3.025 7.416 -2.421 1.00 60.56 82 GLY A CA 1
ATOM 664 C C . GLY A 1 82 ? 2.838 6.430 -3.575 1.00 60.56 82 GLY A C 1
ATOM 665 O O . GLY A 1 82 ? 2.147 6.740 -4.542 1.00 60.56 82 GLY A O 1
ATOM 666 N N . GLN A 1 83 ? 3.390 5.219 -3.459 1.00 65.75 83 GLN A N 1
ATOM 667 C CA . GLN A 1 83 ? 3.170 4.169 -4.449 1.00 65.75 83 GLN A CA 1
ATOM 668 C C . GLN A 1 83 ? 1.742 3.630 -4.389 1.00 65.75 83 GLN A C 1
ATOM 670 O O . GLN A 1 83 ? 1.084 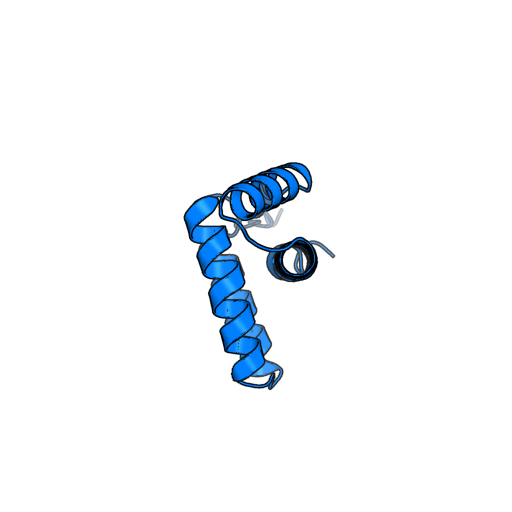3.623 -5.416 1.00 65.75 83 GLN A O 1
ATOM 675 N N . VAL A 1 84 ? 1.202 3.292 -3.220 1.00 63.53 84 VAL A N 1
ATOM 676 C CA . VAL A 1 84 ? -0.187 2.808 -3.103 1.00 63.53 84 VAL A CA 1
ATOM 677 C C . VAL A 1 84 ? -1.190 3.830 -3.674 1.00 63.53 84 VAL A C 1
ATOM 679 O O . VAL A 1 84 ? -2.052 3.447 -4.462 1.00 63.53 84 VAL A O 1
ATOM 682 N N . LEU A 1 85 ? -1.024 5.129 -3.382 1.00 61.53 85 LEU A N 1
ATOM 683 C CA . LEU A 1 85 ? -1.855 6.214 -3.935 1.00 61.53 85 LEU A CA 1
ATOM 684 C C . LEU A 1 85 ? -1.776 6.327 -5.450 1.00 61.53 85 LEU A C 1
ATOM 686 O O . LEU A 1 85 ? -2.796 6.295 -6.133 1.00 61.53 85 LEU A O 1
ATOM 690 N N . VAL A 1 86 ? -0.565 6.472 -5.989 1.00 61.50 86 VAL A N 1
ATOM 691 C CA . VAL A 1 86 ? -0.378 6.652 -7.433 1.00 61.50 86 VAL A CA 1
ATOM 692 C C . VAL A 1 86 ? -0.849 5.418 -8.197 1.00 61.50 86 VAL A C 1
ATOM 694 O O . VAL A 1 86 ? -1.310 5.546 -9.323 1.00 61.50 86 VAL A O 1
ATOM 697 N N . GLN A 1 87 ? -0.742 4.230 -7.603 1.00 65.06 87 GLN A N 1
ATOM 698 C CA . GLN A 1 87 ? -0.941 2.959 -8.295 1.00 65.06 87 GLN A CA 1
ATOM 699 C C . GLN A 1 87 ? -2.385 2.454 -8.222 1.00 65.06 87 GLN A C 1
ATOM 701 O O . GLN A 1 87 ? -2.865 1.894 -9.206 1.00 65.06 87 GLN A O 1
ATOM 706 N N . LEU A 1 88 ? -3.096 2.686 -7.111 1.00 61.81 88 LEU A N 1
ATOM 707 C CA . LEU A 1 88 ? -4.503 2.293 -6.964 1.00 61.81 88 LEU A CA 1
ATOM 708 C C . LEU A 1 88 ? -5.474 3.384 -7.443 1.00 61.81 88 LEU A C 1
ATOM 710 O O . LEU A 1 88 ? -6.542 3.061 -7.961 1.00 61.81 88 LEU A O 1
ATOM 714 N N . CYS A 1 89 ? -5.086 4.662 -7.372 1.00 59.47 89 CYS A N 1
ATOM 715 C CA . CYS A 1 89 ? -5.933 5.781 -7.801 1.00 59.47 89 CYS A CA 1
ATOM 716 C C . CYS A 1 89 ? -5.654 6.261 -9.241 1.00 59.47 89 CYS A C 1
ATOM 718 O O . CYS A 1 89 ? -6.322 7.183 -9.706 1.00 59.47 89 CYS A O 1
ATOM 720 N N . TRP A 1 90 ? -4.736 5.620 -9.988 1.00 53.97 90 TRP A N 1
ATOM 721 C CA . TRP A 1 90 ? -4.371 5.971 -11.381 1.00 53.97 90 TRP A CA 1
ATOM 722 C C . TRP A 1 90 ? -5.568 6.039 -12.353 1.00 53.97 90 TRP A C 1
ATOM 724 O O . TRP A 1 90 ? -5.468 6.638 -13.418 1.00 53.97 90 TRP A O 1
ATOM 734 N N . ARG A 1 91 ? -6.709 5.424 -12.019 1.00 49.81 91 ARG A N 1
ATOM 735 C CA . ARG A 1 91 ? -7.935 5.463 -12.836 1.00 49.81 91 ARG A CA 1
ATOM 736 C C . ARG A 1 91 ? -8.871 6.644 -12.567 1.00 49.81 91 ARG A C 1
ATOM 738 O O . ARG A 1 91 ? -9.842 6.785 -13.304 1.00 49.81 91 ARG A O 1
ATOM 745 N N . GLN A 1 92 ? -8.632 7.444 -11.528 1.00 47.66 92 GLN A N 1
ATOM 746 C CA . GLN A 1 92 ? -9.517 8.558 -11.162 1.00 47.66 92 GLN A CA 1
ATOM 747 C C . GLN A 1 92 ? -9.135 9.904 -11.810 1.00 47.66 92 GLN A C 1
ATOM 749 O O . GLN A 1 92 ? -9.787 10.907 -11.523 1.00 47.66 92 GLN A O 1
ATOM 754 N N . VAL A 1 93 ? -8.126 9.932 -12.692 1.00 39.47 93 VAL A N 1
ATOM 755 C CA . VAL A 1 93 ? -7.678 11.129 -13.432 1.00 39.47 93 VAL A CA 1
ATOM 756 C C . VAL A 1 93 ? -7.807 10.915 -14.935 1.00 39.47 93 VAL A C 1
ATOM 758 O O . VAL A 1 93 ? -7.407 9.825 -15.406 1.00 39.47 93 VAL A O 1
#

Foldseek 3Di:
DPPPPPPQAFLQRLLVVLLVVCVVVVDDPVVSVVSVVLSVVLCVVVPRGHGLVPDDPVSLVVVLVVVVVVVDDPVVSVVSSVSSCCRSCVVVD

pLDDT: mean 74.46, std 14.59, range [34.09, 90.06]

Radius of gyration: 13.97 Å; chains: 1; bounding box: 43×19×36 Å